Protein AF-A0A5N0DWX7-F1 (afdb_monomer)

Structure (mmCIF, N/CA/C/O backbone):
data_AF-A0A5N0DWX7-F1
#
_entry.id   AF-A0A5N0DWX7-F1
#
loop_
_atom_site.group_PDB
_atom_site.id
_atom_site.type_symbol
_atom_site.label_atom_id
_atom_site.label_alt_id
_atom_site.label_comp_id
_atom_site.label_asym_id
_atom_site.label_entity_id
_atom_site.label_seq_id
_atom_site.pdbx_PDB_ins_code
_atom_site.Cartn_x
_atom_site.Cartn_y
_atom_site.Cartn_z
_atom_site.occupancy
_atom_site.B_iso_or_equiv
_atom_site.auth_seq_id
_atom_site.auth_comp_id
_atom_site.auth_asym_id
_atom_site.auth_atom_id
_atom_site.pdbx_PDB_model_num
ATOM 1 N N . MET A 1 1 ? -4.416 5.631 -17.357 1.00 52.38 1 MET A N 1
ATOM 2 C CA . MET A 1 1 ? -2.967 5.475 -17.127 1.00 52.38 1 MET A CA 1
ATOM 3 C C . MET A 1 1 ? -2.792 4.359 -16.118 1.00 52.38 1 MET A C 1
ATOM 5 O O . MET A 1 1 ? -3.521 4.374 -15.136 1.00 52.38 1 MET A O 1
ATOM 9 N N . ALA A 1 2 ? -1.949 3.368 -16.408 1.00 67.50 2 ALA A N 1
ATOM 10 C CA . ALA A 1 2 ? -1.632 2.279 -15.486 1.00 67.50 2 ALA A CA 1
ATOM 11 C C . ALA A 1 2 ? -0.303 2.614 -14.800 1.00 67.50 2 ALA A C 1
ATOM 13 O O . ALA A 1 2 ? 0.679 2.885 -15.491 1.00 67.50 2 ALA A O 1
ATOM 14 N N . TYR A 1 3 ? -0.285 2.652 -13.470 1.00 76.31 3 TYR A N 1
ATOM 15 C CA . TYR A 1 3 ? 0.937 2.855 -12.692 1.00 76.31 3 TYR A CA 1
ATOM 16 C C . TYR A 1 3 ? 1.610 1.493 -12.503 1.00 76.31 3 TYR A C 1
ATOM 18 O O . TYR A 1 3 ? 0.942 0.549 -12.089 1.00 76.31 3 TYR A O 1
ATOM 26 N N . PHE A 1 4 ? 2.876 1.348 -12.899 1.00 75.81 4 PHE A N 1
ATOM 27 C CA . PHE A 1 4 ? 3.558 0.044 -12.982 1.00 75.81 4 PHE A CA 1
ATOM 28 C C . PHE A 1 4 ? 2.778 -1.039 -13.754 1.00 75.81 4 PHE A C 1
ATOM 30 O O . PHE A 1 4 ? 2.783 -2.207 -13.390 1.00 75.81 4 PHE A O 1
ATOM 37 N N . GLY A 1 5 ? 2.021 -0.664 -14.796 1.00 76.31 5 GLY A N 1
ATOM 38 C CA . GLY A 1 5 ? 1.202 -1.627 -15.551 1.00 76.31 5 GLY A CA 1
ATOM 39 C C . GLY A 1 5 ? 0.023 -2.209 -14.753 1.00 76.31 5 GLY A C 1
ATOM 40 O O . GLY A 1 5 ? -0.739 -3.016 -15.285 1.00 76.31 5 GLY A O 1
ATOM 41 N N . ILE A 1 6 ? -0.180 -1.759 -13.512 1.00 82.50 6 ILE A N 1
ATOM 42 C CA . ILE A 1 6 ? -1.281 -2.166 -12.649 1.00 82.50 6 ILE A CA 1
ATOM 43 C C . ILE A 1 6 ? -2.518 -1.372 -13.056 1.00 82.50 6 ILE A C 1
ATOM 45 O O . ILE A 1 6 ? -2.564 -0.137 -12.998 1.00 82.50 6 ILE A O 1
ATOM 49 N N . GLN A 1 7 ? -3.534 -2.092 -13.523 1.00 82.69 7 GLN A N 1
ATOM 50 C CA . GLN A 1 7 ? -4.783 -1.475 -13.941 1.00 82.69 7 GLN A CA 1
ATOM 51 C C . GLN A 1 7 ? -5.499 -0.848 -12.748 1.00 82.69 7 GLN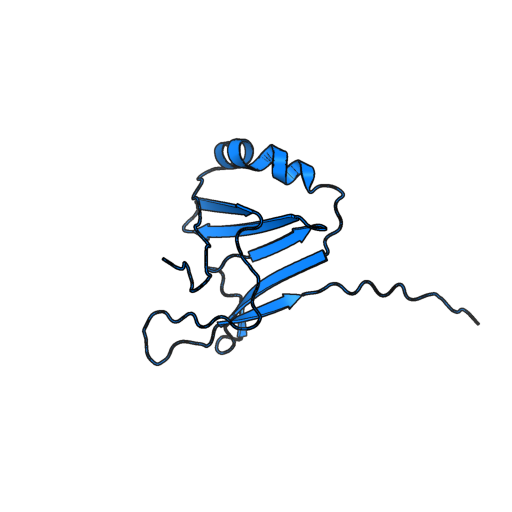 A C 1
ATOM 53 O O . GLN A 1 7 ? -5.536 -1.421 -11.666 1.00 82.69 7 GLN A O 1
ATOM 58 N N . GLN A 1 8 ? -6.085 0.329 -12.984 1.00 83.31 8 GLN A N 1
ATOM 59 C CA . GLN A 1 8 ? -6.910 1.073 -12.022 1.00 83.31 8 GLN A CA 1
ATOM 60 C C . GLN A 1 8 ? -6.178 1.554 -10.761 1.00 83.31 8 GLN A C 1
ATOM 62 O O . GLN A 1 8 ? -6.773 2.286 -9.975 1.00 83.31 8 GLN A O 1
ATOM 67 N N . TYR A 1 9 ? -4.884 1.257 -10.622 1.00 88.69 9 TYR A N 1
ATOM 68 C CA . TYR A 1 9 ? -4.085 1.774 -9.528 1.00 88.69 9 TYR A CA 1
ATOM 69 C C . TYR A 1 9 ? -3.716 3.242 -9.747 1.00 88.69 9 TYR A C 1
ATOM 71 O O . TYR A 1 9 ? -3.112 3.602 -10.763 1.00 88.69 9 TYR A O 1
ATOM 79 N N . GLN A 1 10 ? -4.076 4.084 -8.780 1.00 90.19 10 GLN A N 1
ATOM 80 C CA . GLN A 1 10 ? -3.713 5.497 -8.738 1.00 90.19 10 GLN A CA 1
ATOM 81 C C . GLN A 1 10 ? -3.229 5.844 -7.327 1.00 90.19 10 GLN A C 1
ATOM 83 O O . GLN A 1 10 ? -4.059 5.962 -6.427 1.00 90.19 10 GLN A O 1
ATOM 88 N N . PRO A 1 11 ? -1.911 5.996 -7.109 1.00 91.69 11 PRO A N 1
ATOM 89 C CA . PRO A 1 11 ? -1.407 6.370 -5.800 1.00 91.69 11 PRO A CA 1
ATOM 90 C C . PRO A 1 11 ? -1.813 7.805 -5.447 1.00 91.69 11 PRO A C 1
ATOM 92 O O . PRO A 1 11 ? -1.571 8.751 -6.201 1.00 91.69 11 PRO A O 1
ATOM 95 N N . GLU A 1 12 ? -2.389 7.965 -4.262 1.00 93.19 12 GLU A N 1
ATOM 96 C CA . GLU A 1 12 ? -2.608 9.253 -3.605 1.00 93.19 12 GLU A CA 1
ATOM 97 C C . GLU A 1 12 ? -1.491 9.496 -2.591 1.00 93.19 12 GLU A C 1
ATOM 99 O O . GLU A 1 12 ? -1.377 8.770 -1.602 1.00 93.19 12 GLU A O 1
ATOM 104 N N . TRP A 1 13 ? -0.635 10.483 -2.851 1.00 94.69 13 TRP A N 1
ATOM 105 C CA . TRP A 1 13 ? 0.551 10.735 -2.037 1.00 94.69 13 TRP A CA 1
ATOM 106 C C . TRP A 1 13 ? 0.242 11.643 -0.852 1.00 94.69 13 TRP A C 1
ATOM 108 O O . TRP A 1 13 ? -0.193 12.783 -1.021 1.00 94.69 13 TRP A O 1
ATOM 118 N N . VAL A 1 14 ? 0.539 11.149 0.346 1.00 95.62 14 VAL A N 1
ATOM 119 C CA . VAL A 1 14 ? 0.405 11.871 1.608 1.00 95.62 14 VAL A CA 1
ATOM 120 C C . VAL A 1 14 ? 1.762 11.917 2.299 1.00 95.62 14 VAL A C 1
ATOM 122 O O . VAL A 1 14 ? 2.429 10.896 2.460 1.00 95.62 14 VAL A O 1
ATOM 125 N N . THR A 1 15 ? 2.169 13.107 2.735 1.00 95.44 15 THR A N 1
ATOM 126 C CA . THR A 1 15 ? 3.463 13.313 3.392 1.00 95.44 15 THR A CA 1
ATOM 127 C C . THR A 1 15 ? 3.276 13.552 4.885 1.00 95.44 15 THR A C 1
ATOM 129 O O . THR A 1 15 ? 2.564 14.464 5.309 1.00 95.44 15 THR A O 1
ATOM 132 N N . GLY A 1 16 ? 3.992 12.771 5.692 1.00 93.06 16 GLY A N 1
ATOM 133 C CA . GLY A 1 16 ? 4.077 12.967 7.136 1.00 93.06 16 GLY A CA 1
ATOM 134 C C . GLY A 1 16 ? 2.978 12.275 7.946 1.00 93.06 16 GLY A C 1
ATOM 135 O O . GLY A 1 16 ? 1.832 12.109 7.529 1.00 93.06 16 GLY A O 1
ATOM 136 N N . ARG A 1 17 ? 3.350 11.890 9.171 1.00 92.94 17 ARG A N 1
ATOM 137 C CA . ARG A 1 17 ? 2.541 11.052 10.064 1.00 92.94 17 ARG A CA 1
ATOM 138 C C . ARG A 1 17 ? 1.141 11.607 10.336 1.00 92.94 17 ARG A C 1
ATOM 140 O O . ARG A 1 17 ? 0.182 10.857 10.234 1.00 92.94 17 ARG A O 1
ATOM 147 N N . ALA A 1 18 ? 1.016 12.893 10.665 1.00 95.31 18 ALA A N 1
ATOM 148 C CA . ALA A 1 18 ? -0.275 13.484 11.028 1.00 95.31 18 ALA A CA 1
ATOM 149 C C . ALA A 1 18 ? -1.285 13.446 9.867 1.00 95.31 18 ALA A C 1
ATOM 151 O O . ALA A 1 18 ? -2.467 13.185 10.079 1.00 95.31 18 ALA A O 1
ATOM 152 N N . ALA A 1 19 ? -0.816 13.665 8.635 1.00 95.31 19 ALA A N 1
ATOM 153 C CA . ALA A 1 19 ? -1.663 13.600 7.452 1.00 95.31 19 ALA A CA 1
ATOM 154 C C . ALA A 1 19 ? -2.083 12.151 7.151 1.00 95.31 19 ALA A C 1
ATOM 156 O O . ALA A 1 19 ? -3.254 11.902 6.881 1.00 95.31 19 ALA A O 1
ATOM 157 N N . ILE A 1 20 ? -1.163 11.190 7.297 1.00 94.44 20 ILE A N 1
ATOM 158 C CA . ILE A 1 20 ? -1.454 9.754 7.154 1.00 94.44 20 ILE A CA 1
ATOM 159 C C . ILE A 1 20 ? -2.469 9.293 8.211 1.00 94.44 20 ILE A C 1
ATOM 161 O O . ILE A 1 20 ? -3.447 8.625 7.880 1.00 94.44 20 ILE A O 1
ATOM 165 N N . GLU A 1 21 ? -2.276 9.671 9.477 1.00 95.88 21 GLU A N 1
ATOM 166 C CA . GLU A 1 21 ? -3.205 9.355 10.570 1.00 95.88 21 GLU A CA 1
ATOM 167 C C . GLU A 1 21 ? -4.589 9.964 10.319 1.00 95.88 21 GLU A C 1
ATOM 169 O O . GLU A 1 21 ? -5.597 9.279 10.489 1.00 95.88 21 GLU A O 1
ATOM 174 N N . SER A 1 22 ? -4.652 11.215 9.856 1.00 97.12 22 SER A N 1
ATOM 175 C CA . SER A 1 22 ? -5.920 11.866 9.519 1.00 97.12 22 SER A CA 1
ATOM 176 C C . SER A 1 22 ? -6.629 11.203 8.336 1.00 97.12 22 SER A C 1
ATOM 178 O O . SER A 1 22 ? -7.853 11.106 8.351 1.00 97.12 22 SER A O 1
ATOM 180 N N . ALA A 1 23 ? -5.891 10.776 7.308 1.00 96.06 23 ALA A N 1
ATOM 181 C CA . ALA A 1 23 ? -6.472 10.229 6.083 1.00 96.06 23 ALA A CA 1
ATOM 182 C C . ALA A 1 23 ? -6.864 8.749 6.222 1.00 96.06 23 ALA A C 1
ATOM 184 O O . ALA A 1 23 ? -7.904 8.325 5.720 1.00 96.06 23 ALA A O 1
ATOM 185 N N . HIS A 1 24 ? -6.047 7.955 6.917 1.00 97.06 24 HIS A N 1
ATOM 186 C CA . HIS A 1 24 ? -6.157 6.493 6.914 1.00 97.06 24 HIS A CA 1
ATOM 187 C C . HIS A 1 24 ? -6.302 5.875 8.306 1.00 97.06 24 HIS A C 1
ATOM 189 O O . HIS A 1 24 ? -6.662 4.702 8.408 1.00 97.06 24 HIS A O 1
ATOM 195 N N . GLY A 1 25 ? -6.069 6.637 9.380 1.00 97.00 25 GLY A N 1
ATOM 196 C CA . GLY A 1 25 ? -6.059 6.143 10.759 1.00 97.00 25 GLY A CA 1
ATOM 197 C C . GLY A 1 25 ? -7.298 5.328 11.143 1.00 97.00 25 GLY A C 1
ATOM 198 O O . GLY A 1 25 ? -7.134 4.185 11.570 1.00 97.00 25 GLY A O 1
ATOM 199 N N . PRO A 1 26 ? -8.532 5.834 10.938 1.00 97.31 26 PRO A N 1
ATOM 200 C CA . PRO A 1 26 ? -9.741 5.075 11.254 1.00 97.31 26 PRO A CA 1
ATOM 201 C C . PRO A 1 26 ? -9.819 3.717 10.540 1.00 97.31 26 PRO A C 1
ATOM 203 O O . PRO A 1 26 ? -10.197 2.719 11.152 1.00 97.31 26 PRO A O 1
ATOM 206 N N . ARG A 1 27 ? -9.420 3.655 9.263 1.00 96.75 27 ARG A N 1
ATOM 207 C CA . ARG A 1 27 ? -9.470 2.419 8.467 1.00 96.75 27 ARG A CA 1
ATOM 208 C C . ARG A 1 27 ? -8.361 1.444 8.854 1.00 96.75 27 ARG A C 1
ATOM 210 O O . ARG A 1 27 ? -8.622 0.253 8.949 1.00 96.75 27 ARG A O 1
ATOM 217 N N . LEU A 1 28 ? -7.165 1.946 9.168 1.00 96.69 28 LEU A N 1
ATOM 218 C CA . LEU A 1 28 ? -6.061 1.143 9.703 1.00 96.69 28 LEU A CA 1
ATOM 219 C C . LEU A 1 28 ? -6.410 0.531 11.066 1.00 96.69 28 LEU A C 1
ATOM 221 O O . LEU A 1 28 ? -6.169 -0.653 11.285 1.00 96.69 28 LEU A O 1
ATOM 225 N N . VAL A 1 29 ? -7.034 1.300 11.965 1.00 97.56 29 VAL A N 1
ATOM 226 C CA . VAL A 1 29 ? -7.514 0.784 13.259 1.00 97.56 29 VAL A CA 1
ATOM 227 C C . VAL A 1 29 ? -8.555 -0.318 13.059 1.00 97.56 29 VAL A C 1
ATOM 229 O O . VAL A 1 29 ? -8.518 -1.319 13.770 1.00 97.56 29 VAL A O 1
ATOM 232 N N . ALA A 1 30 ? -9.434 -0.192 12.062 1.00 96.69 30 ALA A N 1
ATOM 233 C CA . ALA A 1 30 ? -10.424 -1.220 11.741 1.00 96.69 30 ALA A CA 1
ATOM 234 C C . ALA A 1 30 ? -9.814 -2.545 11.231 1.00 96.69 30 ALA A C 1
ATOM 236 O O . ALA A 1 30 ? -10.511 -3.560 11.202 1.00 96.69 30 ALA A O 1
ATOM 237 N N . LEU A 1 31 ? -8.531 -2.572 10.848 1.00 96.50 31 LEU A N 1
ATOM 238 C CA . LEU A 1 31 ? -7.821 -3.814 10.517 1.00 96.50 31 LEU A CA 1
ATOM 239 C C . LEU A 1 31 ? -7.394 -4.603 11.760 1.00 96.50 31 LEU A C 1
ATOM 241 O O . LEU A 1 31 ? -7.175 -5.811 11.674 1.00 96.50 31 LEU A O 1
ATOM 245 N N . VAL A 1 32 ? -7.265 -3.949 12.918 1.00 96.19 32 VAL A N 1
ATOM 246 C CA . VAL A 1 32 ? -6.790 -4.595 14.146 1.00 96.19 32 VAL A CA 1
ATOM 247 C C . VAL A 1 32 ? -7.764 -5.695 14.568 1.00 96.19 32 VAL A C 1
ATOM 249 O O . VAL A 1 32 ? -8.959 -5.467 14.731 1.00 96.19 32 VAL A O 1
ATOM 252 N N . GLY A 1 33 ? -7.240 -6.908 14.749 1.00 95.75 33 GLY A N 1
ATOM 253 C CA . GLY A 1 33 ? -8.030 -8.092 15.095 1.00 95.75 33 GLY A CA 1
ATOM 254 C C . GLY A 1 33 ? -8.640 -8.825 13.897 1.00 95.75 33 GLY A C 1
ATOM 255 O O . GLY A 1 33 ? -9.157 -9.928 14.075 1.00 95.75 33 GLY A O 1
ATOM 256 N N . ARG A 1 34 ? -8.544 -8.279 12.676 1.00 96.69 34 ARG A N 1
ATOM 257 C CA . ARG A 1 34 ? -8.911 -9.014 11.459 1.00 96.69 34 ARG A CA 1
ATOM 258 C C . ARG A 1 34 ? -7.830 -10.025 11.104 1.00 96.69 34 ARG A C 1
ATOM 260 O O . ARG A 1 34 ? -6.639 -9.809 11.329 1.00 96.69 34 ARG A O 1
ATOM 267 N N . ARG A 1 35 ? -8.252 -11.146 10.521 1.00 96.75 35 ARG A N 1
ATOM 268 C CA . ARG A 1 35 ? -7.341 -12.198 10.076 1.00 96.75 35 ARG A CA 1
ATOM 269 C C . ARG A 1 35 ? -6.555 -11.734 8.851 1.00 96.75 35 ARG A C 1
ATOM 271 O O . ARG A 1 35 ? -7.151 -11.384 7.837 1.00 96.75 35 ARG A O 1
ATOM 278 N N . PHE A 1 36 ? -5.230 -11.833 8.915 1.00 96.19 36 PHE A N 1
ATOM 279 C CA . PHE A 1 36 ? -4.387 -11.744 7.727 1.00 96.19 36 PHE A CA 1
ATOM 280 C C . PHE A 1 36 ? -4.605 -12.982 6.845 1.00 96.19 36 PHE A C 1
ATOM 282 O O . PHE A 1 36 ? -4.590 -14.119 7.321 1.00 96.19 36 PHE A O 1
ATOM 289 N N . SER A 1 37 ? -4.894 -12.755 5.568 1.00 93.12 37 SER A N 1
ATOM 290 C CA . SER A 1 37 ? -5.312 -13.792 4.613 1.00 93.12 37 SER A CA 1
ATOM 291 C C . SER A 1 37 ? -4.346 -13.962 3.442 1.00 93.12 37 SER A C 1
ATOM 293 O O . SER A 1 37 ? -4.373 -14.993 2.765 1.00 93.12 37 SER A O 1
ATOM 295 N N . GLY A 1 38 ? -3.454 -12.995 3.238 1.00 92.19 38 GLY A N 1
ATOM 296 C CA . GLY A 1 38 ? -2.376 -13.104 2.274 1.00 92.19 38 GLY A CA 1
ATOM 297 C C . GLY A 1 38 ? -1.736 -11.765 1.950 1.00 92.19 38 GLY A C 1
ATOM 298 O O . GLY A 1 38 ? -2.270 -10.698 2.263 1.00 92.19 38 GLY A O 1
ATOM 299 N N . GLY A 1 39 ? -0.584 -11.853 1.296 1.00 91.81 39 GLY A N 1
ATOM 300 C CA . GLY A 1 39 ? 0.149 -10.709 0.775 1.00 91.81 39 GLY A CA 1
ATOM 301 C C . GLY A 1 39 ? 0.444 -10.870 -0.708 1.00 91.81 39 GLY A C 1
ATOM 302 O O . GLY A 1 39 ? 0.513 -11.990 -1.226 1.00 91.81 39 GLY A O 1
ATOM 303 N N . TRP A 1 40 ? 0.627 -9.746 -1.385 1.00 91.81 40 TRP A N 1
ATOM 304 C CA . TRP A 1 40 ? 1.100 -9.700 -2.759 1.00 91.81 40 TRP A CA 1
ATOM 305 C C . TRP A 1 40 ? 2.172 -8.625 -2.881 1.00 91.81 40 TRP A C 1
ATOM 307 O O . TRP A 1 40 ? 2.045 -7.534 -2.325 1.00 91.81 40 TRP A O 1
ATOM 317 N N . LEU A 1 41 ? 3.249 -8.979 -3.569 1.00 90.19 41 LEU A N 1
ATOM 318 C CA . LEU A 1 41 ? 4.396 -8.120 -3.820 1.00 90.19 41 LEU A CA 1
ATOM 319 C C . LEU A 1 41 ? 4.922 -8.383 -5.230 1.00 90.19 41 LEU A C 1
ATOM 321 O O . LEU A 1 41 ? 4.868 -9.518 -5.725 1.00 90.19 41 LEU A O 1
ATOM 325 N N . ALA A 1 42 ? 5.420 -7.326 -5.860 1.00 87.75 42 ALA A N 1
ATOM 326 C CA . ALA A 1 42 ? 6.136 -7.411 -7.121 1.00 87.75 42 ALA A CA 1
ATOM 327 C C . ALA A 1 42 ? 7.539 -7.980 -6.893 1.00 87.75 42 ALA A C 1
ATOM 329 O O . ALA A 1 42 ? 8.231 -7.589 -5.951 1.00 87.75 42 ALA A O 1
ATOM 330 N N . TRP A 1 43 ? 7.929 -8.923 -7.742 1.00 85.94 43 TRP A N 1
ATOM 331 C CA . TRP A 1 43 ? 9.199 -9.630 -7.687 1.00 85.94 43 TRP A CA 1
ATOM 332 C C . TRP A 1 43 ? 9.907 -9.507 -9.032 1.00 85.94 43 TRP A C 1
ATOM 334 O O . TRP A 1 43 ? 9.351 -9.866 -10.071 1.00 85.94 43 TRP A O 1
ATOM 344 N N . ASP A 1 44 ? 11.132 -9.010 -8.991 1.00 82.94 44 ASP A N 1
ATOM 345 C CA . ASP A 1 44 ? 12.059 -9.035 -10.109 1.00 82.94 44 ASP A CA 1
ATOM 346 C C . ASP A 1 44 ? 12.744 -10.408 -10.126 1.00 82.94 44 ASP A C 1
ATOM 348 O O . ASP A 1 44 ? 13.406 -10.803 -9.163 1.00 82.94 44 ASP A O 1
ATOM 352 N N . GLN A 1 45 ? 12.528 -11.183 -11.191 1.00 81.31 45 GLN A N 1
ATOM 353 C CA . GLN A 1 45 ? 13.124 -12.516 -11.303 1.00 81.31 45 GLN A CA 1
ATOM 354 C C . GLN A 1 45 ? 14.599 -12.489 -11.696 1.00 81.31 45 GLN A C 1
ATOM 356 O O . GLN A 1 45 ? 15.322 -13.412 -11.322 1.00 81.31 45 GLN A O 1
ATOM 361 N N . ASP A 1 46 ? 15.044 -11.465 -12.421 1.00 81.69 46 ASP A N 1
ATOM 362 C CA . ASP A 1 46 ? 16.421 -11.391 -12.906 1.00 81.69 46 ASP A CA 1
ATOM 363 C C . ASP A 1 46 ? 17.360 -10.944 -11.787 1.00 81.69 46 ASP A C 1
ATOM 365 O O . ASP A 1 46 ? 18.461 -11.480 -11.640 1.00 81.69 46 ASP A O 1
ATOM 369 N N . ALA A 1 47 ? 16.900 -10.004 -10.960 1.00 83.94 47 ALA A N 1
ATOM 370 C CA . ALA A 1 47 ? 17.618 -9.557 -9.770 1.00 83.94 47 ALA A CA 1
ATOM 371 C C . ALA A 1 47 ? 17.364 -10.441 -8.528 1.00 83.94 47 ALA A C 1
ATOM 373 O O . ALA A 1 47 ? 18.067 -10.297 -7.528 1.00 83.94 47 ALA A O 1
ATOM 374 N N . ASP A 1 48 ? 16.400 -11.370 -8.596 1.00 85.88 48 ASP A N 1
ATOM 375 C CA . ASP A 1 48 ? 15.920 -12.203 -7.478 1.00 85.88 48 ASP A CA 1
ATOM 376 C C . ASP A 1 48 ? 15.601 -11.380 -6.218 1.00 85.88 48 ASP A C 1
ATOM 378 O O . ASP A 1 48 ? 15.964 -11.724 -5.088 1.00 85.88 48 ASP A O 1
ATOM 382 N N . GLU A 1 49 ? 14.915 -10.256 -6.417 1.00 86.62 49 GLU A N 1
ATOM 383 C CA . GLU A 1 49 ? 14.557 -9.345 -5.340 1.00 86.62 49 GLU A CA 1
ATOM 384 C C . GLU A 1 49 ? 13.137 -8.799 -5.474 1.00 86.62 49 GLU A C 1
ATOM 386 O O . GLU A 1 49 ? 12.493 -8.821 -6.522 1.00 86.62 49 GLU A O 1
ATOM 391 N N . TRP A 1 50 ? 12.617 -8.301 -4.358 1.00 85.69 50 TRP A N 1
ATOM 392 C CA . TRP A 1 50 ? 11.367 -7.556 -4.364 1.00 85.69 50 TRP A CA 1
ATOM 393 C C . TRP A 1 50 ? 11.540 -6.196 -5.054 1.00 85.69 50 TRP A C 1
ATOM 395 O O . TRP A 1 50 ? 12.513 -5.480 -4.820 1.00 85.69 50 TRP A O 1
ATOM 405 N N . PHE A 1 51 ? 10.556 -5.802 -5.858 1.00 86.56 51 PHE A N 1
ATOM 406 C CA . PHE A 1 51 ? 10.586 -4.515 -6.542 1.00 86.56 51 PHE A CA 1
ATOM 407 C C . PHE A 1 51 ? 9.950 -3.433 -5.660 1.00 86.56 51 PHE A C 1
ATOM 409 O O . PHE A 1 51 ? 8.726 -3.290 -5.617 1.00 86.56 51 PHE A O 1
ATOM 416 N N . ALA A 1 52 ? 10.787 -2.706 -4.914 1.00 85.12 52 ALA A N 1
ATOM 417 C CA . ALA A 1 52 ? 10.366 -1.815 -3.824 1.00 85.12 52 ALA A CA 1
ATOM 418 C C . ALA A 1 52 ? 9.484 -0.628 -4.260 1.00 85.12 52 ALA A C 1
ATOM 420 O O . ALA A 1 52 ? 8.722 -0.103 -3.449 1.00 85.12 52 ALA A O 1
ATOM 421 N N . ASP A 1 53 ? 9.554 -0.231 -5.532 1.00 85.75 53 ASP A N 1
ATOM 422 C CA . 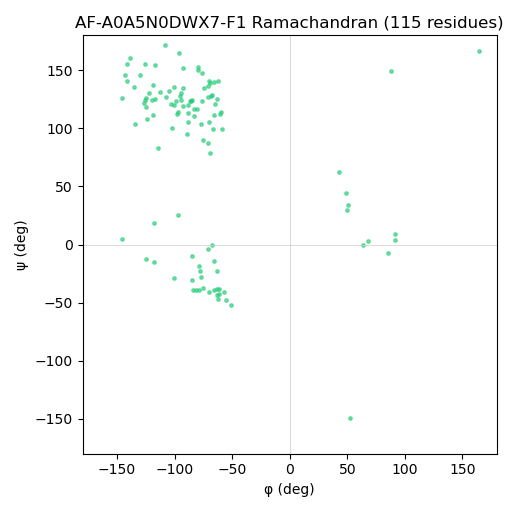ASP A 1 53 ? 8.754 0.877 -6.064 1.00 85.75 53 ASP A CA 1
ATOM 423 C C . ASP A 1 53 ? 7.296 0.469 -6.365 1.00 85.75 53 ASP A C 1
ATOM 425 O O . ASP A 1 53 ? 6.404 1.318 -6.458 1.00 85.75 53 ASP A O 1
ATOM 429 N N . CYS A 1 54 ? 7.021 -0.834 -6.484 1.00 89.25 54 CYS A N 1
ATOM 430 C CA . CYS A 1 54 ? 5.673 -1.357 -6.691 1.00 89.25 54 CYS A CA 1
ATOM 431 C C . CYS A 1 54 ? 4.871 -1.423 -5.377 1.00 89.25 54 CYS A C 1
ATO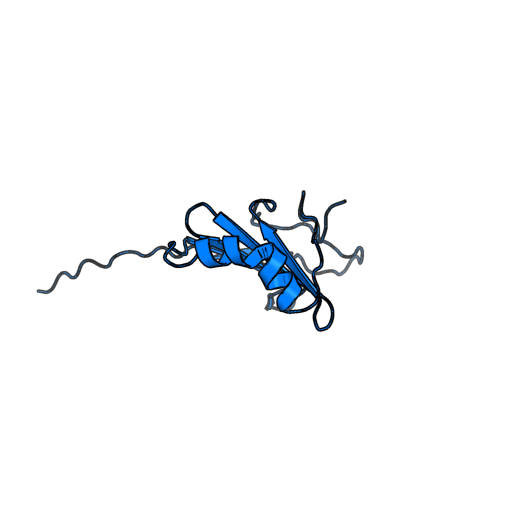M 433 O O . CYS A 1 54 ? 5.433 -1.587 -4.293 1.00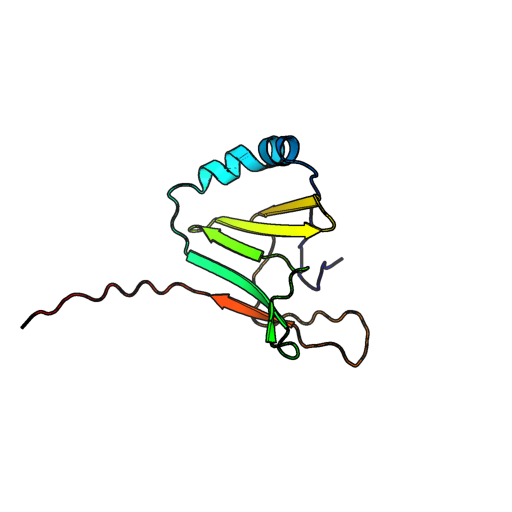 89.25 54 CYS A O 1
ATOM 435 N N . PRO A 1 55 ? 3.528 -1.342 -5.441 1.00 92.12 55 PRO A N 1
ATOM 436 C CA . PRO A 1 55 ? 2.688 -1.480 -4.259 1.00 92.12 55 PRO A CA 1
ATOM 437 C C . PRO A 1 55 ? 2.828 -2.852 -3.599 1.00 92.12 55 PRO A C 1
ATOM 439 O O . PRO A 1 55 ? 2.839 -3.892 -4.260 1.00 92.12 55 PRO A O 1
ATOM 442 N N . VAL A 1 56 ? 2.828 -2.845 -2.269 1.00 93.69 56 VAL A N 1
ATOM 443 C CA . VAL A 1 56 ? 2.633 -4.034 -1.440 1.00 93.69 56 VAL A CA 1
ATOM 444 C C . VAL A 1 56 ? 1.163 -4.117 -1.054 1.00 93.69 56 VAL A C 1
ATOM 446 O O . VAL A 1 56 ? 0.587 -3.171 -0.517 1.00 93.69 56 VAL A O 1
ATOM 449 N N . LEU A 1 57 ? 0.560 -5.271 -1.308 1.00 95.00 57 LEU A N 1
ATOM 450 C CA . LEU A 1 57 ? -0.834 -5.562 -0.997 1.00 95.00 57 LEU A CA 1
ATOM 451 C C . LEU A 1 57 ? -0.906 -6.466 0.226 1.00 95.00 57 LEU A C 1
ATOM 453 O O . LEU A 1 57 ? -0.253 -7.510 0.282 1.00 95.00 57 LEU A O 1
ATOM 457 N N . MET A 1 58 ? -1.759 -6.105 1.175 1.00 95.75 58 MET A N 1
ATOM 458 C CA . MET A 1 58 ? -2.042 -6.896 2.368 1.00 95.75 58 MET A CA 1
ATOM 459 C C . MET A 1 58 ? -3.544 -7.108 2.496 1.00 95.75 58 MET A C 1
ATOM 461 O O . MET A 1 58 ? -4.300 -6.144 2.583 1.00 95.75 58 MET A O 1
ATOM 465 N N . ASN A 1 59 ? -3.970 -8.369 2.527 1.00 96.00 59 ASN A N 1
ATOM 466 C CA . ASN A 1 59 ? -5.378 -8.738 2.603 1.00 96.00 59 ASN A CA 1
ATOM 467 C C . ASN A 1 59 ? -5.767 -9.188 4.014 1.00 96.00 59 ASN A C 1
ATOM 469 O O . AS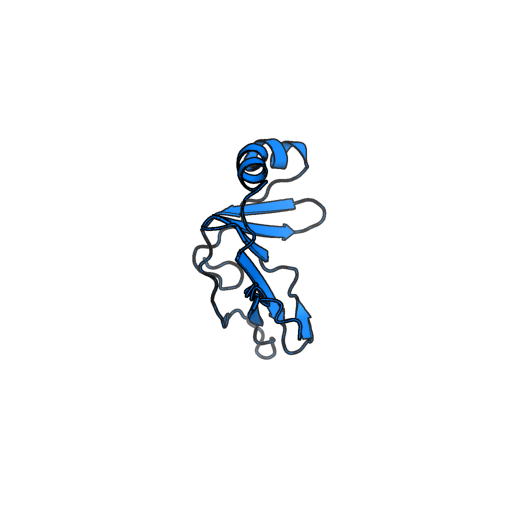N A 1 59 ? -5.274 -10.198 4.524 1.00 96.00 59 ASN A O 1
ATOM 473 N N . PHE A 1 60 ? -6.726 -8.483 4.606 1.00 96.25 60 PHE A N 1
ATOM 474 C CA . PHE A 1 60 ? -7.310 -8.731 5.919 1.00 96.25 60 PHE A CA 1
ATOM 475 C C . PHE A 1 60 ? -8.781 -9.125 5.773 1.00 96.25 60 PHE A C 1
ATOM 477 O O . PHE A 1 60 ? -9.666 -8.282 5.887 1.00 96.25 60 PHE A O 1
ATOM 484 N N . ASP A 1 61 ? -9.043 -10.403 5.494 1.00 92.00 61 ASP A N 1
ATOM 485 C CA . ASP A 1 61 ? -10.389 -10.993 5.414 1.00 92.00 61 ASP A CA 1
ATOM 486 C C . ASP A 1 61 ? -11.416 -10.116 4.670 1.00 92.00 61 ASP A C 1
ATOM 488 O O . ASP A 1 61 ? -12.375 -9.611 5.255 1.00 92.00 61 ASP A O 1
ATOM 492 N N . GLY A 1 62 ? -11.162 -9.854 3.385 1.00 89.94 62 GLY A N 1
ATOM 493 C CA . GLY A 1 62 ? -12.020 -9.022 2.532 1.00 89.94 62 GLY A CA 1
ATOM 494 C C . GLY A 1 62 ? -11.668 -7.531 2.499 1.00 89.94 62 GLY A C 1
ATOM 495 O O . GLY A 1 62 ? -12.382 -6.765 1.862 1.00 89.94 62 GLY A O 1
ATOM 496 N N . GLU A 1 63 ? -10.590 -7.110 3.162 1.00 96.25 63 GLU A N 1
ATOM 497 C CA . GLU A 1 63 ? -10.070 -5.742 3.080 1.00 96.25 63 GLU A CA 1
ATOM 498 C C . GLU A 1 63 ? -8.607 -5.724 2.670 1.00 96.25 63 GLU A C 1
ATOM 500 O O . GLU A 1 63 ? -7.743 -6.226 3.387 1.00 96.25 63 GLU A O 1
ATOM 505 N N . GLN A 1 64 ? -8.342 -5.109 1.529 1.00 96.25 64 GLN A N 1
ATOM 506 C CA . GLN A 1 64 ? -7.021 -4.972 0.956 1.00 96.25 64 GLN A CA 1
ATOM 507 C C . GLN A 1 64 ? -6.467 -3.580 1.244 1.00 96.25 64 GLN A C 1
ATOM 509 O O . GLN A 1 64 ? -7.040 -2.581 0.809 1.00 96.25 64 GLN A O 1
ATOM 514 N N . ALA A 1 65 ? -5.337 -3.527 1.944 1.00 97.00 65 ALA A N 1
ATOM 515 C CA . ALA A 1 65 ? -4.505 -2.335 2.041 1.00 97.00 65 ALA A CA 1
ATOM 516 C C . ALA A 1 65 ? -3.409 -2.397 0.970 1.00 97.00 65 ALA A C 1
ATOM 518 O O . ALA A 1 65 ? -2.714 -3.408 0.855 1.00 97.00 65 ALA A O 1
ATOM 519 N N . GLU A 1 66 ? -3.254 -1.319 0.208 1.00 96.06 66 GLU A N 1
ATOM 520 C CA . GLU A 1 66 ? -2.303 -1.192 -0.899 1.00 96.06 66 GLU A CA 1
ATOM 521 C C . GLU A 1 66 ? -1.339 -0.056 -0.577 1.00 96.06 66 GLU A C 1
ATOM 523 O O . GLU A 1 66 ? -1.751 1.103 -0.509 1.00 96.06 66 GLU A O 1
ATOM 528 N N . ILE A 1 67 ? -0.074 -0.388 -0.326 1.00 95.44 67 ILE A N 1
ATOM 529 C CA . ILE A 1 67 ? 0.913 0.556 0.195 1.00 95.44 67 ILE A CA 1
ATOM 530 C C . ILE A 1 67 ? 2.044 0.741 -0.807 1.00 95.44 67 ILE A C 1
ATOM 532 O O . ILE A 1 67 ? 2.713 -0.223 -1.169 1.00 95.44 67 ILE A O 1
ATOM 536 N N . THR A 1 68 ? 2.311 1.989 -1.180 1.00 94.12 68 THR A N 1
ATOM 537 C CA . THR A 1 68 ? 3.515 2.383 -1.926 1.00 94.12 68 THR A CA 1
ATOM 538 C C . THR A 1 68 ? 4.163 3.567 -1.231 1.00 94.12 68 THR A C 1
ATOM 540 O O . THR A 1 68 ? 3.472 4.431 -0.692 1.00 94.12 68 THR A O 1
ATOM 543 N N . HIS A 1 69 ? 5.489 3.640 -1.261 1.00 91.81 69 HIS A N 1
ATOM 544 C CA . HIS A 1 69 ? 6.220 4.829 -0.846 1.00 91.81 69 HIS A CA 1
ATOM 545 C C . HIS A 1 69 ? 6.989 5.411 -2.029 1.00 91.81 69 HIS A C 1
ATOM 547 O O . HIS A 1 69 ? 7.351 4.703 -2.960 1.00 91.81 69 HIS A O 1
ATOM 553 N N . GLN A 1 70 ? 7.263 6.707 -1.981 1.00 89.38 70 GLN A N 1
ATOM 554 C CA . GLN A 1 70 ? 8.223 7.337 -2.878 1.00 89.38 70 GLN A CA 1
ATOM 555 C C . GLN A 1 70 ? 9.012 8.396 -2.112 1.00 89.38 70 GLN A C 1
ATOM 557 O O . GLN A 1 70 ? 8.536 8.967 -1.124 1.00 89.38 70 GLN A O 1
ATOM 562 N N . LYS A 1 71 ? 10.222 8.701 -2.589 1.00 86.25 71 LYS A N 1
ATOM 563 C CA . LYS A 1 71 ? 11.126 9.652 -1.923 1.00 86.25 71 LYS A CA 1
ATOM 564 C C . LYS A 1 71 ? 11.308 9.265 -0.440 1.00 86.25 71 LYS A C 1
ATOM 566 O O . LYS A 1 71 ? 11.269 8.092 -0.088 1.00 86.25 71 LYS A O 1
ATOM 571 N N . PHE A 1 72 ? 11.528 10.249 0.432 1.00 81.50 72 PHE A N 1
ATOM 572 C CA . PHE A 1 72 ? 11.811 10.004 1.849 1.00 81.50 72 PHE A CA 1
ATOM 573 C C . PHE A 1 72 ? 10.570 9.837 2.733 1.00 81.50 72 PHE A C 1
ATOM 575 O O . PHE A 1 72 ? 10.655 9.168 3.758 1.00 81.50 72 PHE A O 1
ATOM 582 N N . ALA A 1 73 ? 9.454 10.492 2.405 1.00 84.75 73 ALA A N 1
ATOM 583 C CA . ALA A 1 73 ? 8.329 10.627 3.335 1.00 84.75 73 ALA A CA 1
ATOM 584 C C . ALA A 1 73 ? 6.947 10.617 2.670 1.00 84.75 73 ALA A C 1
ATOM 586 O O . ALA A 1 73 ? 5.953 10.829 3.369 1.00 84.75 73 ALA A O 1
ATOM 587 N N . ASP A 1 74 ? 6.878 10.398 1.353 1.00 92.56 74 ASP A N 1
ATOM 588 C CA . ASP A 1 74 ? 5.602 10.327 0.649 1.00 92.56 74 ASP A CA 1
ATOM 589 C C . ASP A 1 74 ? 5.112 8.878 0.707 1.00 92.56 74 ASP A C 1
ATOM 591 O O . ASP A 1 74 ? 5.783 7.957 0.236 1.00 92.56 74 ASP A O 1
ATOM 595 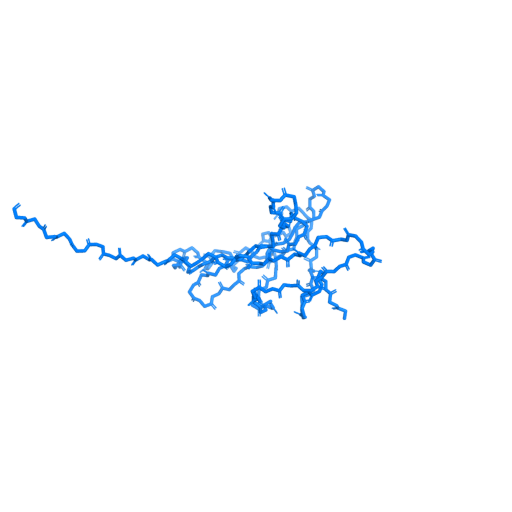N N . LEU A 1 75 ? 3.938 8.686 1.298 1.00 94.94 75 LEU A N 1
ATOM 596 C CA . LEU A 1 75 ? 3.273 7.398 1.422 1.00 94.94 75 LEU A CA 1
ATOM 597 C C . LEU A 1 75 ? 1.938 7.466 0.692 1.00 94.94 75 LEU A C 1
ATOM 599 O O . LEU A 1 75 ? 1.202 8.440 0.836 1.00 94.94 75 LEU A O 1
ATOM 603 N N . SER A 1 76 ? 1.608 6.420 -0.052 1.00 95.75 76 SER A N 1
ATOM 604 C CA . SER A 1 76 ? 0.261 6.190 -0.546 1.00 95.75 76 SER A CA 1
ATOM 605 C C . SER A 1 76 ? -0.332 4.962 0.121 1.00 95.75 76 SER A C 1
ATOM 607 O O . SER A 1 76 ? 0.319 3.918 0.183 1.00 95.75 76 SER A O 1
ATOM 609 N N . ILE A 1 77 ? -1.560 5.100 0.625 1.00 96.69 77 ILE A N 1
ATOM 610 C CA . ILE A 1 77 ? -2.384 3.975 1.062 1.00 96.69 77 ILE A CA 1
ATOM 611 C C . ILE A 1 77 ? -3.702 4.035 0.301 1.00 96.69 77 ILE A C 1
ATOM 613 O O . ILE A 1 77 ? -4.561 4.879 0.566 1.00 96.69 77 ILE A O 1
ATOM 617 N N . THR A 1 78 ? -3.869 3.104 -0.624 1.00 96.19 78 THR A N 1
ATOM 618 C CA . THR A 1 78 ? -5.126 2.883 -1.343 1.00 96.19 78 THR A CA 1
ATOM 619 C C . THR A 1 78 ? -5.771 1.589 -0.858 1.00 96.19 78 THR A C 1
ATOM 621 O O . THR A 1 78 ? -5.218 0.875 -0.013 1.00 96.19 78 THR A O 1
ATOM 624 N N . TRP A 1 79 ? -7.005 1.341 -1.289 1.00 96.62 79 TRP A N 1
ATOM 625 C CA . TRP A 1 79 ? -7.818 0.286 -0.704 1.00 96.62 79 TRP A CA 1
ATOM 626 C C . TRP A 1 79 ? -8.713 -0.382 -1.733 1.00 96.62 79 TRP A C 1
ATOM 628 O O . TRP A 1 79 ? -9.540 0.292 -2.350 1.00 96.62 79 TRP A O 1
ATOM 638 N N . ASN A 1 80 ? -8.624 -1.709 -1.824 1.00 95.25 80 ASN A N 1
ATOM 639 C CA . ASN A 1 80 ? -9.449 -2.544 -2.703 1.00 95.25 80 ASN A CA 1
ATOM 640 C C . ASN A 1 80 ? -9.494 -2.052 -4.168 1.00 95.25 80 ASN A C 1
ATOM 642 O O . ASN A 1 80 ? -10.514 -2.222 -4.837 1.00 95.25 80 ASN A O 1
ATOM 646 N N . SER A 1 81 ? -8.433 -1.399 -4.648 1.00 93.38 81 SER A N 1
ATOM 647 C CA . SER A 1 81 ? -8.350 -0.827 -5.995 1.00 93.38 81 SER A CA 1
ATOM 648 C C . SER A 1 81 ? -7.556 -1.714 -6.952 1.00 93.38 81 SER A C 1
ATOM 650 O O . SER A 1 81 ? -7.843 -1.745 -8.149 1.00 93.38 81 SER A O 1
ATOM 652 N N . ILE A 1 82 ? -6.602 -2.485 -6.423 1.00 91.19 82 ILE A N 1
ATOM 653 C CA . ILE A 1 82 ? -5.739 -3.363 -7.206 1.00 91.19 82 ILE A CA 1
ATOM 654 C C . ILE A 1 82 ? -6.325 -4.772 -7.236 1.00 91.19 82 ILE A C 1
ATOM 656 O O . ILE A 1 82 ? -6.504 -5.410 -6.199 1.00 91.19 82 ILE A O 1
ATOM 660 N N . ALA A 1 83 ? -6.542 -5.308 -8.435 1.00 88.81 83 ALA A N 1
ATOM 661 C CA . ALA A 1 83 ? -6.738 -6.741 -8.621 1.00 88.81 83 ALA A CA 1
ATOM 662 C C . ALA A 1 83 ? -5.359 -7.429 -8.696 1.00 88.81 83 ALA A C 1
ATOM 664 O O . ALA A 1 83 ? -4.648 -7.226 -9.684 1.00 88.81 83 ALA A O 1
ATOM 665 N N . PRO A 1 84 ? -4.945 -8.227 -7.690 1.00 83.75 84 PRO A N 1
ATOM 666 C CA . PRO A 1 84 ? -3.654 -8.901 -7.729 1.00 83.75 84 PRO A CA 1
ATOM 667 C C . PRO A 1 84 ? -3.619 -9.913 -8.877 1.00 83.75 84 PRO A C 1
ATOM 669 O O . PRO A 1 84 ? -4.420 -10.847 -8.943 1.00 83.75 84 PRO A O 1
ATOM 672 N N . VAL A 1 85 ? -2.668 -9.728 -9.786 1.00 79.69 85 VAL A N 1
ATOM 673 C CA . VAL A 1 85 ? -2.387 -10.656 -10.889 1.00 79.69 85 VAL A CA 1
ATOM 674 C C . VAL A 1 85 ? -1.252 -11.602 -10.505 1.00 79.69 85 VAL A C 1
ATOM 676 O O . VAL A 1 85 ? -0.566 -11.381 -9.514 1.00 79.69 85 VAL A O 1
ATOM 679 N N . ARG A 1 86 ? -1.060 -12.698 -11.246 1.00 70.12 86 ARG A N 1
ATOM 680 C CA . ARG A 1 86 ? 0.118 -13.569 -11.056 1.00 70.12 86 ARG A CA 1
ATOM 681 C C . ARG A 1 86 ? 1.333 -13.048 -11.816 1.00 70.12 86 ARG A C 1
ATOM 683 O O . ARG A 1 86 ? 2.437 -13.054 -11.280 1.00 70.12 86 ARG A O 1
ATOM 690 N N . ASN A 1 87 ? 1.106 -12.546 -13.024 1.00 65.94 87 ASN A N 1
ATOM 691 C CA . ASN A 1 87 ? 2.149 -12.046 -13.904 1.00 65.94 87 ASN A CA 1
ATOM 692 C C . ASN A 1 87 ? 1.780 -10.611 -14.279 1.00 65.94 87 ASN A C 1
ATOM 694 O O . ASN A 1 87 ? 0.661 -10.365 -14.737 1.00 65.94 87 ASN A O 1
ATOM 698 N N . SER A 1 88 ? 2.703 -9.683 -14.049 1.00 66.50 88 SER A N 1
ATOM 699 C CA . SER A 1 88 ? 2.585 -8.291 -14.466 1.00 66.50 88 SER A CA 1
ATOM 700 C C . SER A 1 88 ? 3.415 -8.120 -15.738 1.00 66.50 88 SER A C 1
ATOM 702 O O . SER A 1 88 ? 4.528 -8.621 -15.821 1.00 66.50 88 SER A O 1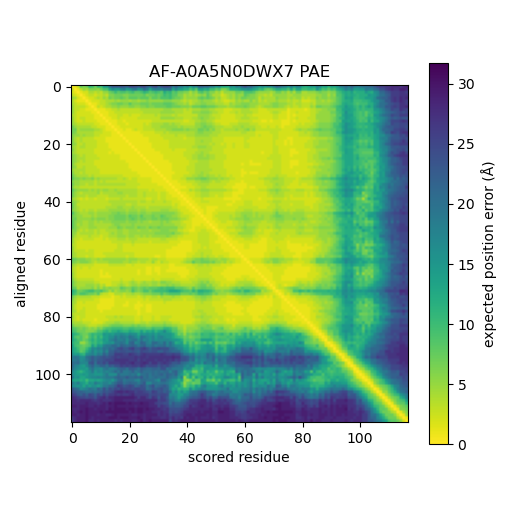
ATOM 704 N N . THR A 1 89 ? 2.884 -7.431 -16.746 1.00 64.75 89 THR A N 1
ATOM 705 C CA . THR A 1 89 ? 3.605 -7.173 -18.007 1.00 64.75 89 THR A CA 1
ATOM 706 C C . THR A 1 89 ? 4.264 -5.797 -18.013 1.00 64.75 89 THR A C 1
ATOM 708 O O . THR A 1 89 ? 4.370 -5.170 -19.068 1.00 64.75 89 THR A O 1
ATOM 711 N N . TRP A 1 90 ? 4.580 -5.243 -16.843 1.00 63.78 90 TRP A N 1
ATOM 712 C CA . TRP A 1 90 ? 5.187 -3.924 -16.791 1.00 63.78 90 TRP A CA 1
ATOM 713 C C . TRP A 1 90 ? 6.627 -3.954 -17.303 1.00 63.78 90 TRP A C 1
ATOM 715 O O . TRP A 1 90 ? 7.385 -4.856 -16.970 1.00 63.78 90 TRP A O 1
ATOM 725 N N . SER A 1 91 ? 6.964 -2.951 -18.111 1.00 59.22 91 SER A N 1
ATOM 726 C CA . SER A 1 91 ? 8.291 -2.680 -18.661 1.00 59.22 91 SER A CA 1
ATOM 727 C C . SER A 1 91 ? 8.487 -1.162 -18.648 1.00 59.22 91 SER A C 1
ATOM 729 O O . SER A 1 91 ? 7.544 -0.422 -18.960 1.00 59.22 91 SER A O 1
ATOM 731 N N . ASN A 1 92 ? 9.688 -0.684 -18.314 1.00 55.88 92 ASN A N 1
ATOM 732 C CA . ASN A 1 92 ? 10.045 0.734 -18.417 1.00 55.88 92 ASN A CA 1
ATOM 733 C C . ASN A 1 92 ? 10.210 1.221 -19.866 1.00 55.88 92 ASN A C 1
ATOM 735 O O . ASN A 1 92 ? 10.423 2.414 -20.084 1.00 55.88 92 ASN A O 1
ATOM 739 N N . GLY A 1 93 ? 10.093 0.330 -20.857 1.00 51.56 93 GLY A N 1
ATOM 740 C CA . GLY A 1 93 ? 10.282 0.646 -22.273 1.00 51.56 93 GLY A CA 1
ATOM 741 C C . GLY A 1 93 ? 11.709 0.446 -22.790 1.00 51.56 93 GLY A C 1
ATOM 742 O O . GLY A 1 93 ? 11.972 0.842 -23.923 1.00 51.56 93 GLY A O 1
ATOM 743 N N . ASP A 1 94 ? 12.600 -0.165 -22.003 1.00 53.06 94 ASP A N 1
ATOM 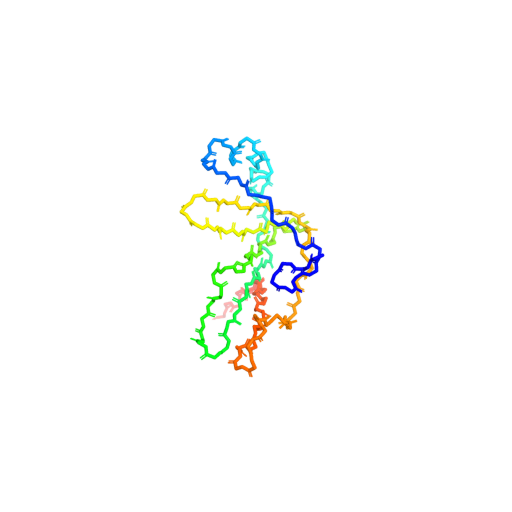744 C CA . ASP A 1 94 ? 13.886 -0.686 -22.480 1.00 53.06 94 ASP A CA 1
ATOM 745 C C . ASP A 1 94 ? 13.741 -2.167 -22.873 1.00 53.06 94 ASP A C 1
ATOM 747 O O . ASP A 1 94 ? 13.166 -2.968 -22.137 1.00 53.06 94 ASP A O 1
ATOM 751 N N . ASP A 1 95 ? 14.298 -2.552 -24.024 1.00 56.56 95 ASP A N 1
ATOM 752 C CA . ASP A 1 95 ? 14.197 -3.914 -24.586 1.00 56.56 95 ASP A CA 1
ATOM 753 C C . ASP A 1 95 ? 14.945 -4.996 -23.761 1.00 56.56 95 ASP A C 1
ATOM 755 O O . ASP A 1 95 ? 14.940 -6.167 -24.137 1.00 56.56 95 ASP A O 1
ATOM 759 N N . ASN A 1 96 ? 15.604 -4.624 -22.654 1.00 54.16 96 ASN A N 1
ATOM 760 C CA . ASN A 1 96 ? 16.360 -5.517 -21.759 1.00 54.16 96 ASN A CA 1
ATOM 761 C C . ASN A 1 96 ? 15.799 -5.567 -20.321 1.00 54.16 96 ASN A C 1
ATOM 763 O O . ASN A 1 96 ? 16.527 -5.944 -19.406 1.00 54.16 96 ASN A O 1
ATOM 767 N N . ASP A 1 97 ? 14.551 -5.147 -20.102 1.00 55.44 97 ASP A N 1
ATOM 768 C CA . ASP A 1 97 ? 13.980 -5.054 -18.751 1.00 55.44 97 ASP A CA 1
ATOM 769 C C . ASP A 1 97 ? 13.505 -6.414 -18.197 1.00 55.44 97 ASP A C 1
ATOM 771 O O . ASP A 1 97 ? 13.042 -7.266 -18.967 1.00 55.44 97 ASP A O 1
ATOM 775 N N . PRO A 1 98 ? 13.555 -6.599 -16.865 1.00 49.03 98 PRO A N 1
ATOM 776 C CA . PRO A 1 98 ? 13.158 -7.836 -16.220 1.00 49.03 98 PRO A CA 1
ATOM 777 C C . PRO A 1 98 ? 11.648 -8.054 -16.276 1.00 49.03 98 PRO A C 1
ATOM 779 O O . PRO A 1 98 ? 10.844 -7.138 -16.080 1.00 49.03 98 PRO A O 1
ATOM 782 N N . GLU A 1 99 ? 11.231 -9.303 -16.495 1.00 53.66 99 GLU A N 1
ATOM 783 C CA . GLU A 1 99 ? 9.831 -9.671 -16.299 1.00 53.66 99 GLU A CA 1
ATOM 784 C C . GLU A 1 99 ? 9.482 -9.554 -14.804 1.00 53.66 99 GLU A C 1
ATOM 786 O O . GLU A 1 99 ? 9.928 -10.355 -13.978 1.00 53.66 99 GLU A O 1
ATOM 791 N N . ILE A 1 100 ? 8.644 -8.577 -14.437 1.00 50.81 100 ILE A N 1
ATOM 792 C CA . ILE A 1 100 ? 8.121 -8.472 -13.068 1.00 50.81 100 ILE A CA 1
ATOM 793 C C . ILE A 1 100 ? 7.011 -9.505 -12.865 1.00 50.81 100 ILE A C 1
ATOM 795 O O . ILE A 1 100 ? 5.854 -9.323 -13.263 1.00 50.81 100 ILE A O 1
ATOM 799 N N . HIS A 1 101 ? 7.341 -10.580 -12.157 1.00 53.00 101 HIS A N 1
ATOM 800 C CA . HIS A 1 101 ? 6.368 -11.568 -11.706 1.00 53.00 101 HIS A CA 1
ATOM 801 C C . HIS A 1 101 ? 5.888 -11.223 -10.311 1.00 53.00 101 HIS A C 1
ATOM 803 O O . HIS A 1 101 ? 6.581 -10.606 -9.514 1.00 53.00 101 HIS A O 1
ATOM 809 N N . THR A 1 102 ? 4.670 -11.616 -9.980 1.00 51.09 102 THR A N 1
ATOM 810 C CA . THR A 1 102 ? 4.068 -11.194 -8.719 1.00 51.09 102 THR A CA 1
ATOM 811 C C . THR A 1 102 ? 3.741 -12.391 -7.862 1.00 51.09 102 THR A C 1
ATOM 813 O O . THR A 1 102 ? 3.058 -13.330 -8.278 1.00 51.09 102 THR A O 1
ATOM 816 N N . ARG A 1 103 ? 4.280 -12.390 -6.642 1.00 48.41 103 ARG A N 1
ATOM 817 C CA . ARG A 1 103 ? 4.154 -13.522 -5.733 1.00 48.41 103 ARG A CA 1
ATOM 818 C C . ARG A 1 103 ? 3.006 -13.259 -4.775 1.00 48.41 103 ARG A C 1
ATOM 820 O O . ARG A 1 103 ? 3.081 -12.382 -3.921 1.00 48.41 103 ARG A O 1
ATOM 827 N N . CYS A 1 104 ? 1.954 -14.063 -4.893 1.00 44.56 104 CYS A N 1
ATOM 828 C CA . CYS A 1 104 ? 0.899 -14.119 -3.891 1.00 44.56 104 CYS A CA 1
ATOM 829 C C . CYS A 1 104 ? 1.272 -15.155 -2.820 1.00 44.56 104 CYS A C 1
ATOM 831 O O . CYS A 1 104 ? 1.365 -16.353 -3.103 1.00 44.56 104 CYS A O 1
ATOM 833 N N . GLY A 1 105 ? 1.520 -14.693 -1.596 1.00 47.03 105 GLY A N 1
ATOM 834 C CA . GLY A 1 105 ? 1.688 -15.551 -0.429 1.00 47.03 105 GLY A CA 1
ATOM 835 C C . GLY A 1 105 ? 0.334 -15.804 0.224 1.00 47.03 105 GLY A C 1
ATOM 836 O O . GLY A 1 105 ? -0.200 -14.914 0.881 1.00 47.03 105 GLY A O 1
ATOM 837 N N . HIS A 1 106 ? -0.222 -17.006 0.056 1.00 43.03 106 HIS A N 1
ATOM 838 C CA . HIS A 1 106 ? -1.381 -17.461 0.824 1.00 43.03 106 HIS A CA 1
ATOM 839 C C . HIS A 1 106 ? -0.911 -18.230 2.060 1.00 43.03 106 HIS A C 1
ATOM 841 O O . HIS A 1 106 ? -0.287 -19.287 1.943 1.00 43.03 106 HIS A O 1
ATOM 847 N N . GLU A 1 107 ? -1.254 -17.746 3.253 1.00 39.00 107 GLU A N 1
ATOM 848 C CA . GLU A 1 107 ? -1.091 -18.526 4.479 1.00 39.00 107 GLU A CA 1
ATOM 849 C C . GLU A 1 107 ? -2.194 -19.592 4.558 1.00 39.00 107 GLU A C 1
ATOM 851 O O . GLU A 1 107 ? -3.277 -19.389 5.115 1.00 39.00 107 GLU A O 1
ATOM 856 N N . HIS A 1 108 ? -1.919 -20.777 4.008 1.00 36.91 108 HIS A N 1
ATOM 857 C CA . HIS A 1 108 ? -2.680 -21.974 4.347 1.00 36.91 108 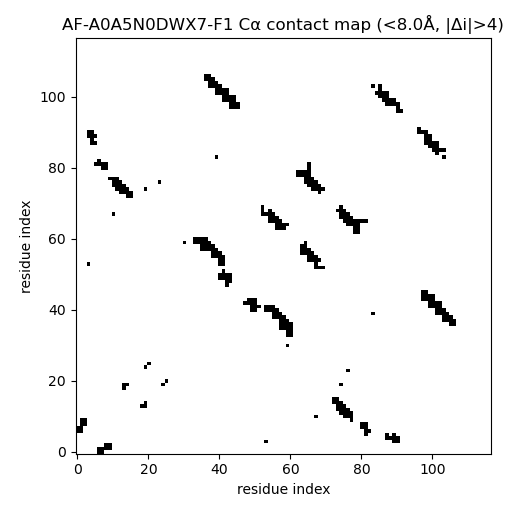HIS A CA 1
ATOM 858 C C . HIS A 1 108 ? -2.328 -22.387 5.776 1.00 36.91 108 HIS A C 1
ATOM 860 O O . HIS A 1 108 ? -1.441 -23.207 6.006 1.00 36.91 108 HIS A O 1
ATOM 866 N N . HIS A 1 109 ? -3.045 -21.829 6.749 1.00 35.94 109 HIS A N 1
ATOM 867 C CA . HIS A 1 109 ? -3.012 -22.305 8.126 1.00 35.94 109 HIS A CA 1
ATOM 868 C C . HIS A 1 109 ? -3.685 -23.690 8.180 1.00 35.94 109 HIS A C 1
ATOM 870 O O . HIS A 1 109 ? -4.861 -23.820 8.516 1.00 35.94 109 HIS A O 1
ATOM 876 N N . GLN A 1 110 ? -2.965 -24.739 7.770 1.00 38.38 110 GLN A N 1
ATOM 877 C CA . GLN A 1 110 ? -3.374 -26.113 8.034 1.00 38.38 110 GLN A CA 1
ATOM 878 C C . GLN A 1 110 ? -3.202 -26.354 9.529 1.00 38.38 110 GLN A C 1
ATOM 880 O O . GLN A 1 110 ? -2.089 -26.499 10.034 1.00 38.38 110 GLN A O 1
ATOM 885 N N . THR A 1 111 ? -4.318 -26.383 10.247 1.00 35.62 111 THR A N 1
ATOM 886 C CA . THR A 1 111 ? -4.381 -26.873 11.619 1.00 35.62 111 THR A CA 1
ATOM 887 C C . THR A 1 111 ? -3.912 -28.328 11.604 1.00 35.62 111 THR A C 1
ATOM 889 O O . THR A 1 111 ? -4.656 -29.229 11.224 1.00 35.62 111 THR A O 1
ATOM 892 N N . ARG A 1 112 ? -2.649 -28.578 11.968 1.00 34.88 112 ARG A N 1
ATOM 893 C CA . ARG A 1 112 ? -2.173 -29.937 12.235 1.00 34.88 112 ARG A CA 1
ATOM 894 C C . ARG A 1 112 ? -2.887 -30.433 13.488 1.00 34.88 112 ARG A C 1
ATOM 896 O O . ARG A 1 112 ? -2.501 -30.093 14.603 1.00 34.88 112 ARG A O 1
ATOM 903 N N . SER A 1 113 ? -3.940 -31.222 13.301 1.00 39.16 113 SER A N 1
ATOM 904 C CA . SER A 1 113 ? -4.538 -32.015 14.369 1.00 39.16 113 SER A CA 1
ATOM 905 C C . SER A 1 113 ? -3.477 -32.965 14.919 1.00 39.16 113 SER A C 1
ATOM 907 O O . SER A 1 113 ? -2.985 -33.850 14.217 1.00 39.16 113 SER A O 1
ATOM 909 N N . ALA A 1 114 ? -3.096 -32.750 16.175 1.00 40.28 114 ALA A N 1
ATOM 910 C CA . ALA A 1 114 ? -2.232 -33.647 16.917 1.00 40.28 114 ALA A CA 1
ATOM 911 C C . ALA A 1 114 ? -2.904 -35.023 17.026 1.00 40.28 114 ALA A C 1
ATOM 913 O O . ALA A 1 114 ? -3.911 -35.171 17.713 1.00 40.28 114 ALA A O 1
ATOM 914 N N . THR A 1 115 ? -2.334 -36.033 16.369 1.00 43.03 115 THR A N 1
ATOM 915 C CA . THR A 1 115 ? -2.564 -37.431 16.746 1.00 43.03 115 THR A CA 1
ATOM 916 C C . THR A 1 115 ? -1.334 -37.874 17.517 1.00 43.03 115 THR A C 1
ATOM 918 O O . THR A 1 115 ? -0.275 -38.111 16.940 1.00 43.03 115 THR A O 1
ATOM 921 N N . ARG A 1 116 ? -1.462 -37.885 18.843 1.00 37.53 116 ARG A N 1
ATOM 922 C CA . ARG A 1 116 ? -0.502 -38.493 19.761 1.00 37.53 116 ARG A CA 1
ATOM 923 C C . ARG A 1 116 ? -0.883 -39.969 19.877 1.00 37.53 116 ARG A C 1
ATOM 925 O O . ARG A 1 116 ? -2.028 -40.251 20.221 1.00 37.53 116 ARG A O 1
ATOM 932 N N . ASN A 1 117 ? 0.053 -40.864 19.580 1.00 47.09 117 ASN A N 1
ATOM 933 C CA . ASN A 1 117 ? 0.024 -42.260 20.012 1.00 47.09 117 ASN A CA 1
ATOM 934 C C . ASN A 1 117 ? 1.281 -42.502 20.846 1.00 47.09 117 ASN A C 1
ATOM 936 O O . ASN A 1 117 ? 2.341 -41.981 20.424 1.00 47.09 117 ASN A O 1
#

Radius of gyration: 16.9 Å; Cα contacts (8 Å, |Δi|>4): 197; chains: 1; bounding box: 30×56×45 Å

Mean predicted aligned error: 9.65 Å

Sequence (117 aa):
MAYFGIQQYQPEWVTGRAAIESAHGPRLVALVGRRFSGGWLAWDQDADEWFADCPVLMNFDGEQAEITHQKFADLSITWNSIAPVRNSTWSNGDDNDPEIHTRCGHEHHQTRSATRN

pLDDT: mean 79.32, std 20.04, range [34.88, 97.56]

Nearest PDB structures (foldseek):
  8orn-assembly2_D  TM=2.669E-01  e=6.372E+00  Xanthomonas campestris pv. campestris str. B100
  6jzc-assembly1_A  TM=3.406E-01  e=7.115E+00  Mus musculus
  6n44-assembly1_E  TM=2.292E-01  e=6.372E+00  Ovis aries

Organism: NCBI:txid2545717

Solvent-accessible surface area (backbone atoms only — not comparable to full-atom values): 7074 Å² total; per-residue (Å²): 125,53,54,83,61,37,61,76,39,73,85,58,78,38,63,49,68,71,53,43,44,72,74,43,35,74,62,56,57,67,48,66,90,50,53,80,52,32,39,35,39,41,27,30,65,80,79,71,39,72,40,74,77,46,53,38,37,40,31,36,76,94,41,37,44,34,39,35,57,47,91,93,56,34,37,20,77,48,64,75,51,66,77,89,60,61,67,48,89,36,67,94,79,58,100,82,59,58,66,32,36,31,53,71,48,69,73,78,80,72,78,78,76,84,82,86,128

Foldseek 3Di:
DADLQFPQDDFDWDFDDVRCCVPCVVVVVVLPPFDWFKKKFKAFPVVRDTDQQAWIWTDGPNKIWTWGDDDDGIIGTDIPRTDDDQFRDGDPPDPPGTGTGMDIDGPPPPPPDDDDD

Secondary structure (DSSP, 8-state):
--BTTBTT-----EESHHHHHHHHHHHHHTTTTPPEEEEEEEEETTTTEE-TTSPEEEEETTEEEEEEEETTTEEEEEES-----SB-----S-TT---EEEEEE------------